Protein AF-A0A382NPM1-F1 (afdb_monomer_lite)

InterPro domains:
  IPR038165 FlgT, C-terminal domain superfamily [G3DSA:2.40.10.410] (14-95)

Radius of gyration: 12.5 Å; chains: 1; bounding box: 35×26×30 Å

Sequence (98 aa):
QLVRPQGIRVSSGTPQILSVFGDEVFINVGSENGVHKGYRFAVYPSREHAEGLDPDHRIAVVEVEDIIGARVSRVTALSSDGNIGIGDRLELIGIEPE

Secondary structure (DSSP, 8-state):
-PBPP-----SSS--BEEEEETTEEEES--GGGT--TTEEEEEE--TTT-TTS-TTS--EEEEEEEEEETTEEEEEEEEESS---TT-EEEEEEE---

Foldseek 3Di:
DFDADPFQDPVDDFWWFADDDPQKTKIQGAVLRVDDFQWKKFWFAAPVRCPPNDRPDGFFMWTFHAGPDNGMTIIGTPDGNDDGDGGTGIDTPGGDDD

Organism: NCBI:txid408172

pLDDT: mean 83.97, std 15.65, range [43.69, 97.31]

Structure (mmCIF, N/CA/C/O backbone):
data_AF-A0A382NPM1-F1
#
_entry.id   AF-A0A382NPM1-F1
#
loop_
_atom_site.group_PDB
_atom_site.id
_atom_site.type_symbol
_atom_site.label_atom_id
_atom_site.label_alt_id
_atom_site.label_comp_id
_atom_site.label_asym_id
_atom_site.label_entity_id
_atom_site.label_seq_id
_atom_site.pdbx_PDB_ins_code
_atom_site.Cartn_x
_atom_site.Cartn_y
_atom_site.Cartn_z
_atom_site.occupancy
_atom_site.B_iso_or_equiv
_atom_site.auth_seq_id
_atom_site.auth_comp_id
_atom_site.auth_asym_id
_atom_site.auth_atom_id
_atom_site.pdbx_PDB_model_num
ATOM 1 N N . GLN A 1 1 ? -19.251 -4.631 -7.349 1.00 49.12 1 GLN A N 1
ATOM 2 C CA . GLN A 1 1 ? -19.071 -3.231 -7.797 1.00 49.12 1 GLN A CA 1
ATOM 3 C C . GLN A 1 1 ? -18.089 -2.586 -6.832 1.00 49.12 1 GLN A C 1
ATOM 5 O O . GLN A 1 1 ? -18.454 -2.452 -5.677 1.00 49.12 1 GLN A O 1
ATOM 10 N N . LEU A 1 2 ? -16.848 -2.283 -7.240 1.00 43.69 2 LEU A N 1
ATOM 11 C CA . LEU A 1 2 ? -15.879 -1.628 -6.345 1.00 43.69 2 LEU A CA 1
ATOM 12 C C . LEU A 1 2 ? -16.400 -0.241 -5.955 1.00 43.69 2 LEU A C 1
ATOM 14 O O . LEU A 1 2 ? -16.749 0.560 -6.828 1.00 43.69 2 LEU A O 1
ATOM 18 N N . VAL A 1 3 ? -16.437 0.048 -4.657 1.00 52.31 3 VAL A N 1
ATOM 19 C CA . VAL A 1 3 ? -16.700 1.404 -4.170 1.00 52.31 3 VAL A CA 1
ATOM 20 C C . VAL A 1 3 ? -15.384 2.169 -4.256 1.00 52.31 3 VAL A C 1
ATOM 22 O O . VAL A 1 3 ? -14.341 1.670 -3.834 1.00 52.31 3 VAL A O 1
ATOM 25 N N . ARG A 1 4 ? -15.412 3.370 -4.843 1.00 52.06 4 ARG A N 1
ATOM 26 C CA . ARG A 1 4 ? -14.241 4.251 -4.896 1.00 52.06 4 ARG A CA 1
ATOM 27 C C . ARG A 1 4 ? -14.157 5.056 -3.594 1.00 52.06 4 ARG A C 1
ATOM 29 O O . ARG A 1 4 ? -15.076 5.832 -3.329 1.00 52.06 4 ARG A O 1
ATOM 36 N N . PRO A 1 5 ? -13.082 4.913 -2.804 1.00 51.41 5 PRO A N 1
ATOM 37 C CA . PRO A 1 5 ? -12.817 5.758 -1.656 1.00 51.41 5 PRO A CA 1
ATOM 38 C C . PRO A 1 5 ? -12.783 7.228 -2.051 1.00 51.41 5 PRO A C 1
ATOM 40 O O . PRO A 1 5 ? -12.220 7.596 -3.086 1.00 51.41 5 PRO A O 1
ATOM 43 N N . GLN A 1 6 ? -13.337 8.085 -1.202 1.00 50.00 6 GLN A N 1
ATOM 44 C CA . GLN A 1 6 ? -13.203 9.521 -1.387 1.00 50.00 6 GLN A CA 1
ATOM 45 C C . GLN A 1 6 ? -11.889 10.010 -0.773 1.00 50.00 6 GLN A C 1
ATOM 47 O O . GLN A 1 6 ? -11.794 10.212 0.430 1.00 50.00 6 GLN A O 1
ATOM 52 N N . GLY A 1 7 ? -10.893 10.207 -1.641 1.00 50.94 7 GLY A N 1
ATOM 53 C CA . GLY A 1 7 ? -9.786 11.150 -1.464 1.00 50.94 7 GLY A CA 1
ATOM 54 C C . GLY A 1 7 ? -8.891 10.927 -0.249 1.00 50.94 7 GLY A C 1
ATOM 55 O O . GLY A 1 7 ? -9.021 11.633 0.750 1.00 50.94 7 GLY A O 1
ATOM 56 N N . ILE A 1 8 ? -7.900 10.045 -0.392 1.00 51.53 8 ILE A N 1
ATOM 57 C CA . ILE A 1 8 ? -6.781 9.998 0.549 1.00 51.53 8 ILE A CA 1
ATOM 58 C C . ILE A 1 8 ? -6.007 11.319 0.463 1.00 51.53 8 ILE A C 1
ATOM 60 O O . ILE A 1 8 ? -5.477 11.667 -0.593 1.00 51.53 8 ILE A O 1
ATOM 64 N N . ARG A 1 9 ? -5.946 12.081 1.560 1.00 53.56 9 ARG A N 1
ATOM 65 C CA . ARG A 1 9 ? -5.190 13.343 1.621 1.00 53.56 9 ARG A CA 1
ATOM 66 C C . ARG A 1 9 ? -3.779 13.066 2.117 1.00 53.56 9 ARG A C 1
ATOM 68 O O . ARG A 1 9 ? -3.535 12.991 3.318 1.00 53.56 9 ARG A O 1
ATOM 75 N N . VAL A 1 10 ? -2.836 12.912 1.196 1.00 53.44 10 VAL A N 1
ATOM 76 C CA . VAL A 1 10 ? -1.423 12.733 1.549 1.00 53.44 10 VAL A CA 1
ATOM 77 C C . VAL A 1 10 ? -0.859 14.097 1.928 1.00 53.44 10 VAL A C 1
ATOM 79 O O . VAL A 1 10 ? -0.609 14.941 1.074 1.00 53.44 10 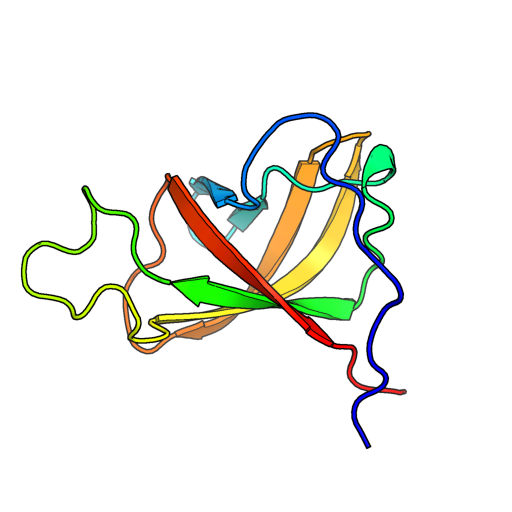VAL A O 1
ATOM 82 N N . SER A 1 11 ? -0.742 14.360 3.228 1.00 47.56 11 SER A N 1
ATOM 83 C CA . SER A 1 11 ? -0.374 15.677 3.760 1.00 47.56 11 SER A CA 1
ATOM 84 C C . SER A 1 11 ? 1.069 16.090 3.438 1.00 47.56 11 SER A C 1
ATOM 86 O O . SER A 1 11 ? 1.394 17.268 3.568 1.00 47.56 11 SER A O 1
ATOM 88 N N . SER A 1 12 ? 1.917 15.175 2.951 1.00 50.16 12 SER A N 1
ATOM 89 C CA . SER A 1 12 ? 3.230 15.498 2.379 1.00 50.16 12 SER A CA 1
ATOM 90 C C . SER A 1 12 ? 3.858 14.276 1.688 1.00 50.16 12 SER A C 1
ATOM 92 O O . SER A 1 12 ? 4.582 13.518 2.330 1.00 50.16 12 SER A O 1
ATOM 94 N N . GLY A 1 13 ? 3.592 14.065 0.396 1.00 66.19 13 GLY A N 1
ATOM 95 C CA . GLY A 1 13 ? 4.323 13.085 -0.426 1.00 66.19 13 GLY A CA 1
ATOM 96 C C . GLY A 1 13 ? 3.450 12.236 -1.350 1.00 66.19 13 GLY A C 1
ATOM 97 O O . GLY A 1 13 ? 2.226 12.272 -1.279 1.00 66.19 13 GLY A O 1
ATOM 98 N N . THR A 1 14 ? 4.088 11.474 -2.235 1.00 85.81 14 THR A N 1
ATOM 99 C CA . THR A 1 14 ? 3.426 10.430 -3.030 1.00 85.81 14 THR A CA 1
ATOM 100 C C . THR A 1 14 ? 3.233 9.187 -2.145 1.00 85.81 14 THR A C 1
ATOM 102 O O . THR A 1 14 ? 4.169 8.832 -1.423 1.00 85.81 14 THR A O 1
ATOM 105 N N . PRO A 1 15 ? 2.066 8.514 -2.168 1.00 93.25 15 PRO A N 1
ATOM 106 C CA . PRO A 1 15 ? 1.877 7.216 -1.521 1.00 93.25 15 PRO A CA 1
ATOM 107 C C . PRO A 1 15 ? 2.908 6.196 -2.001 1.00 93.25 15 PRO A C 1
ATOM 109 O O . PRO A 1 15 ? 3.068 6.004 -3.208 1.00 93.25 15 PRO A O 1
ATOM 112 N N . GLN A 1 16 ? 3.619 5.564 -1.073 1.00 95.88 16 GLN A N 1
ATOM 113 C CA . GLN A 1 16 ? 4.735 4.672 -1.364 1.00 95.88 16 GLN A CA 1
ATOM 114 C C . GLN A 1 16 ? 4.883 3.554 -0.332 1.00 95.88 16 GLN A C 1
ATOM 116 O O . GLN A 1 16 ? 4.478 3.690 0.828 1.00 95.88 16 GLN A O 1
ATOM 121 N N . ILE A 1 17 ? 5.538 2.473 -0.754 1.00 96.25 17 ILE A N 1
ATOM 122 C CA . ILE A 1 17 ? 6.097 1.461 0.140 1.00 96.25 17 ILE A CA 1
ATOM 123 C C . ILE A 1 17 ? 7.204 2.098 0.982 1.00 96.25 17 ILE A C 1
ATOM 125 O O . ILE A 1 17 ? 8.168 2.655 0.455 1.00 96.25 17 ILE A O 1
ATOM 129 N N . LEU A 1 18 ? 7.062 2.004 2.299 1.00 95.12 18 LEU A N 1
ATOM 130 C CA . LEU A 1 18 ? 8.011 2.528 3.275 1.00 95.12 18 LEU A CA 1
ATOM 131 C C . LEU A 1 18 ? 9.069 1.484 3.650 1.00 95.12 18 LEU A C 1
ATOM 133 O O . LEU A 1 18 ? 10.248 1.811 3.751 1.00 95.12 18 LEU A O 1
ATOM 137 N N . SER A 1 19 ? 8.652 0.234 3.859 1.00 94.12 19 SER A N 1
ATOM 138 C CA . SER A 1 19 ? 9.537 -0.872 4.233 1.00 94.12 19 SER A CA 1
ATOM 139 C C . SER A 1 19 ? 8.903 -2.228 3.930 1.00 94.12 19 SER A C 1
ATOM 141 O O . SER A 1 19 ? 7.678 -2.359 3.955 1.00 94.12 19 SER A O 1
ATOM 143 N N . VAL A 1 20 ? 9.751 -3.235 3.712 1.00 93.56 20 VAL A N 1
ATOM 144 C CA . VAL A 1 20 ? 9.370 -4.641 3.515 1.00 93.56 20 VAL A CA 1
ATOM 145 C C . VAL A 1 20 ? 10.206 -5.500 4.468 1.00 93.56 20 VAL A C 1
ATOM 147 O O . VAL A 1 20 ? 11.434 -5.412 4.451 1.00 93.56 20 VAL A O 1
ATOM 150 N N . PHE A 1 21 ? 9.555 -6.302 5.313 1.00 86.56 21 PHE A N 1
ATOM 151 C CA . PHE A 1 21 ? 10.185 -7.190 6.295 1.00 86.56 21 PHE A CA 1
ATOM 152 C C . PHE A 1 21 ? 9.586 -8.597 6.200 1.00 86.56 21 PHE A C 1
ATOM 154 O O . PHE A 1 21 ? 8.567 -8.894 6.821 1.00 86.56 21 PHE A O 1
ATOM 161 N N . GLY A 1 22 ? 10.224 -9.475 5.421 1.00 85.19 22 GLY A N 1
ATOM 162 C CA . GLY A 1 22 ? 9.622 -10.764 5.072 1.00 85.19 22 GLY A CA 1
ATOM 163 C C . GLY A 1 22 ? 8.321 -10.527 4.307 1.00 85.19 22 GLY A C 1
ATOM 164 O O . GLY A 1 22 ? 8.342 -9.843 3.286 1.00 85.19 22 GLY A O 1
ATOM 165 N N . ASP A 1 2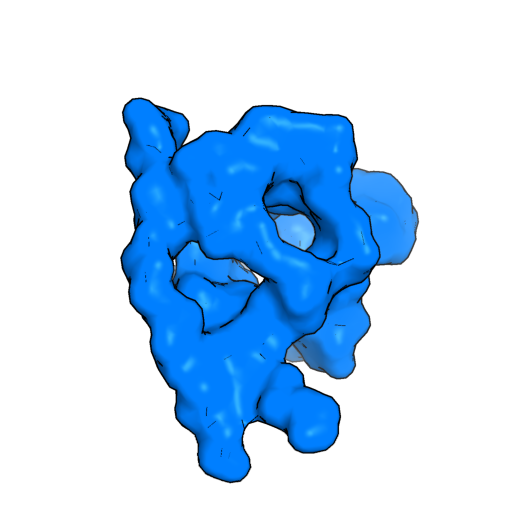3 ? 7.210 -11.019 4.848 1.00 82.88 23 ASP A N 1
ATOM 166 C CA . ASP A 1 23 ? 5.874 -10.839 4.266 1.00 82.88 23 ASP A CA 1
ATOM 167 C C . ASP A 1 23 ? 5.170 -9.557 4.758 1.00 82.88 23 ASP A C 1
ATOM 169 O O . ASP A 1 23 ? 4.105 -9.197 4.257 1.00 82.88 23 ASP A O 1
ATOM 173 N N . GLU A 1 24 ? 5.744 -8.846 5.737 1.00 88.75 24 GLU A N 1
ATOM 174 C CA . GLU A 1 24 ? 5.159 -7.609 6.256 1.00 88.75 24 GLU A CA 1
ATOM 175 C C . GLU A 1 24 ? 5.544 -6.409 5.385 1.00 88.75 24 GLU A C 1
ATOM 177 O O . GLU A 1 24 ? 6.722 -6.062 5.249 1.00 88.75 24 GLU A O 1
ATOM 182 N N . VAL A 1 25 ? 4.540 -5.716 4.846 1.00 96.38 25 VAL A N 1
ATOM 183 C CA . VAL A 1 25 ? 4.726 -4.520 4.020 1.00 96.38 25 VAL A CA 1
ATOM 184 C C . VAL A 1 25 ? 4.102 -3.316 4.714 1.00 96.38 25 VAL A C 1
ATOM 186 O O . VAL A 1 25 ? 2.977 -3.368 5.213 1.00 96.38 25 VAL A O 1
ATOM 189 N N . PHE A 1 26 ? 4.829 -2.203 4.739 1.00 96.94 26 PHE A N 1
ATOM 190 C CA . PHE A 1 26 ? 4.372 -0.959 5.351 1.00 96.94 26 PHE A CA 1
ATOM 191 C C . PHE A 1 26 ? 4.336 0.153 4.316 1.00 96.94 26 PHE A C 1
ATOM 193 O O . PHE A 1 26 ? 5.242 0.273 3.491 1.00 96.94 26 PHE A O 1
ATOM 200 N N . ILE A 1 27 ? 3.306 0.992 4.383 1.00 96.75 27 ILE A N 1
ATOM 201 C CA . ILE A 1 27 ? 3.095 2.110 3.460 1.00 96.75 27 ILE A CA 1
ATOM 202 C C . ILE A 1 27 ? 3.099 3.436 4.211 1.00 96.75 27 ILE A C 1
ATOM 204 O O . ILE A 1 27 ? 2.676 3.496 5.365 1.00 96.75 27 ILE A O 1
ATOM 208 N N . ASN A 1 28 ? 3.523 4.515 3.553 1.00 95.12 28 ASN A N 1
ATOM 209 C CA . ASN A 1 28 ? 3.570 5.868 4.130 1.00 95.12 28 ASN A CA 1
ATOM 210 C C . ASN A 1 28 ? 2.196 6.581 4.162 1.00 95.12 28 ASN A C 1
ATOM 212 O O . ASN A 1 28 ? 2.112 7.809 4.083 1.00 95.12 28 ASN A O 1
ATOM 216 N N . VAL A 1 29 ? 1.117 5.802 4.259 1.00 93.50 29 VAL A N 1
ATOM 217 C CA . VAL A 1 29 ? -0.268 6.272 4.293 1.00 93.50 29 VAL A CA 1
ATOM 218 C C . VAL A 1 29 ? -0.928 5.729 5.557 1.00 93.50 29 VAL A C 1
ATOM 220 O O . VAL A 1 29 ? -0.866 4.532 5.819 1.00 93.50 29 VAL A O 1
ATOM 223 N N . GLY A 1 30 ? -1.554 6.593 6.352 1.00 92.56 30 GLY A N 1
ATOM 224 C CA . GLY A 1 30 ? -2.199 6.251 7.621 1.00 92.56 30 GLY A CA 1
ATOM 225 C C . GLY A 1 30 ? -3.488 7.030 7.871 1.00 92.56 30 GLY A C 1
ATOM 226 O O . GLY A 1 30 ? -4.121 7.534 6.938 1.00 92.56 30 GLY A O 1
ATOM 227 N N . SER A 1 31 ? -3.898 7.123 9.137 1.00 91.00 31 SER A N 1
ATOM 228 C CA . SER A 1 31 ? -5.190 7.709 9.519 1.00 91.00 31 SER A CA 1
ATOM 229 C C . SER A 1 31 ? -5.354 9.182 9.123 1.00 91.00 31 SER A C 1
ATOM 231 O O . SER A 1 31 ? -6.444 9.569 8.707 1.00 91.00 31 SER A O 1
ATOM 233 N N . GLU A 1 32 ? -4.289 9.998 9.148 1.00 89.94 32 GLU A N 1
ATOM 234 C CA . GLU A 1 32 ? -4.336 11.394 8.664 1.00 89.94 32 GLU A CA 1
ATOM 235 C C . GLU A 1 32 ? -4.641 11.472 7.171 1.00 89.94 32 GLU A C 1
ATOM 237 O O . GLU A 1 32 ? -5.127 12.489 6.675 1.00 89.94 32 GLU A O 1
ATOM 242 N N . ASN A 1 33 ? -4.350 10.395 6.448 1.00 88.75 33 ASN A N 1
ATOM 243 C CA . ASN A 1 33 ? -4.589 10.315 5.028 1.00 88.75 33 ASN A CA 1
ATOM 244 C C . ASN A 1 33 ? -5.977 9.759 4.703 1.00 88.75 33 ASN A C 1
ATOM 246 O O . ASN A 1 33 ? -6.329 9.753 3.535 1.00 88.75 33 ASN A O 1
ATOM 250 N N . GLY A 1 34 ? -6.786 9.341 5.684 1.00 87.88 34 GLY A N 1
ATOM 251 C CA . GLY A 1 34 ? -8.135 8.809 5.442 1.00 87.88 34 GLY A CA 1
ATOM 252 C C . GLY A 1 34 ? -8.148 7.404 4.831 1.00 87.88 34 GLY A C 1
ATOM 25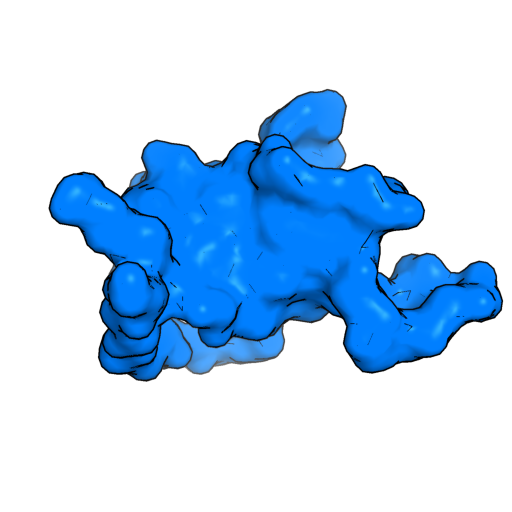3 O O . GLY A 1 34 ? -9.082 7.045 4.116 1.00 87.88 34 GLY A O 1
ATOM 254 N N . VAL A 1 35 ? -7.091 6.621 5.062 1.00 89.38 35 VAL A N 1
ATOM 255 C CA . VAL A 1 35 ? -7.064 5.201 4.699 1.00 89.38 35 VAL A CA 1
ATOM 256 C C . VAL A 1 35 ? -7.912 4.393 5.686 1.00 89.38 35 VAL A C 1
ATOM 258 O O . VAL A 1 35 ? -7.962 4.719 6.871 1.00 89.38 35 VAL A O 1
ATOM 261 N N . HIS A 1 36 ? -8.572 3.341 5.208 1.00 91.06 36 HIS A N 1
ATOM 262 C CA . HIS A 1 36 ? -9.322 2.400 6.043 1.00 91.06 36 HIS A CA 1
ATOM 263 C C . HIS A 1 36 ? -8.834 0.971 5.795 1.00 91.06 36 HIS A C 1
ATOM 265 O O . HIS A 1 36 ? -8.266 0.681 4.740 1.00 91.06 36 HIS A O 1
ATOM 271 N N . LYS A 1 37 ? -9.074 0.068 6.752 1.00 93.31 37 LYS A N 1
ATOM 272 C CA . LYS A 1 37 ? -8.858 -1.370 6.536 1.00 93.31 37 LYS A CA 1
ATOM 273 C C . LYS A 1 37 ? -9.668 -1.850 5.328 1.00 93.31 37 LYS A C 1
ATOM 275 O O . LYS A 1 37 ? -10.756 -1.333 5.075 1.00 93.31 37 LYS A O 1
ATOM 280 N N . GLY A 1 38 ? -9.108 -2.781 4.562 1.00 92.12 38 GLY A N 1
ATOM 281 C CA . GLY A 1 38 ? -9.679 -3.267 3.303 1.00 92.12 38 GLY A CA 1
ATOM 282 C C . GLY A 1 38 ? -9.439 -2.352 2.094 1.00 92.12 38 GLY A C 1
ATOM 283 O O . GLY A 1 38 ? -9.769 -2.724 0.969 1.00 92.12 38 GLY A O 1
ATOM 284 N N . TYR A 1 39 ? -8.856 -1.157 2.273 1.00 93.44 39 TYR A N 1
ATOM 285 C CA . TYR A 1 39 ? -8.460 -0.323 1.133 1.00 93.44 39 TYR A CA 1
ATOM 286 C C . TYR A 1 39 ? -7.354 -1.017 0.349 1.00 93.44 39 TYR A C 1
ATOM 288 O O . TYR A 1 39 ? -6.385 -1.505 0.928 1.00 93.44 39 TYR A O 1
ATOM 296 N N . ARG A 1 40 ? -7.480 -1.011 -0.978 1.00 94.19 40 ARG A N 1
ATOM 297 C CA . ARG A 1 40 ? -6.523 -1.638 -1.886 1.00 94.19 40 ARG A CA 1
ATOM 298 C C . ARG A 1 40 ? -5.739 -0.613 -2.675 1.00 94.19 40 ARG A C 1
ATOM 300 O O . ARG A 1 40 ? -6.306 0.342 -3.215 1.00 94.19 40 ARG A O 1
ATOM 307 N N . PHE A 1 41 ? -4.448 -0.875 -2.809 1.00 95.00 41 PHE A N 1
ATOM 308 C CA . PHE A 1 41 ? -3.537 -0.088 -3.620 1.00 95.00 41 PHE A CA 1
ATOM 309 C C . PHE A 1 41 ? -2.924 -0.948 -4.719 1.00 95.00 41 PHE A C 1
ATOM 311 O O . PHE A 1 41 ? -2.467 -2.062 -4.466 1.00 95.00 41 PHE A O 1
ATOM 318 N N . ALA A 1 42 ? -2.890 -0.412 -5.935 1.00 95.00 42 ALA A N 1
ATOM 319 C CA . ALA A 1 42 ? -1.980 -0.894 -6.961 1.00 95.00 42 ALA A CA 1
ATOM 320 C C . ALA A 1 42 ? -0.564 -0.415 -6.629 1.00 95.00 42 ALA A C 1
ATOM 322 O O . ALA A 1 42 ? -0.378 0.742 -6.248 1.00 95.00 42 ALA A O 1
ATOM 323 N N . VAL A 1 43 ? 0.412 -1.307 -6.781 1.00 95.38 43 VAL A N 1
ATOM 324 C CA . VAL A 1 43 ? 1.834 -1.017 -6.592 1.00 95.38 43 VAL A CA 1
ATOM 325 C C . VAL A 1 43 ? 2.503 -0.911 -7.958 1.00 95.38 43 VAL A C 1
ATOM 327 O O . VAL A 1 43 ? 2.333 -1.796 -8.800 1.00 95.38 43 VAL A O 1
ATOM 330 N N . TYR A 1 44 ? 3.275 0.153 -8.160 1.00 94.62 44 TYR A N 1
ATOM 331 C CA . TYR A 1 44 ? 4.067 0.402 -9.364 1.00 94.62 44 TYR A CA 1
ATOM 332 C C . TYR A 1 44 ? 5.537 0.588 -8.988 1.00 94.62 44 TYR A C 1
ATOM 334 O O . TYR A 1 44 ? 5.817 1.232 -7.970 1.00 94.62 44 TYR A O 1
ATOM 342 N N . PRO A 1 45 ? 6.484 0.093 -9.798 1.00 94.06 45 PRO A N 1
ATOM 343 C CA . PRO A 1 45 ? 7.893 0.120 -9.441 1.00 94.06 45 PRO A CA 1
ATOM 344 C C . PRO A 1 45 ? 8.396 1.561 -9.327 1.00 94.06 45 PRO A C 1
ATOM 346 O O . PRO A 1 45 ? 8.043 2.438 -10.126 1.00 94.06 45 PRO A O 1
ATOM 349 N N . SER A 1 46 ? 9.220 1.830 -8.318 1.00 91.81 46 SER A N 1
ATOM 350 C CA . SER A 1 46 ? 9.942 3.094 -8.181 1.00 91.81 46 SER A CA 1
ATOM 351 C C . SER A 1 46 ? 10.921 3.285 -9.346 1.00 91.81 46 SER A C 1
ATOM 353 O O . SER A 1 46 ? 11.254 2.339 -10.051 1.00 91.81 46 SER A O 1
ATOM 355 N N . ARG A 1 47 ? 11.427 4.507 -9.561 1.00 84.94 47 ARG A N 1
ATOM 356 C CA . ARG A 1 47 ? 12.443 4.739 -10.608 1.00 84.94 47 ARG A CA 1
ATOM 357 C C . ARG A 1 47 ? 13.712 3.912 -10.399 1.00 84.94 47 ARG A C 1
ATOM 359 O O . ARG A 1 47 ? 14.336 3.528 -11.376 1.00 84.94 47 ARG A O 1
ATOM 366 N N . GLU A 1 48 ? 14.080 3.687 -9.144 1.00 83.75 48 GLU A N 1
ATOM 367 C CA . GLU A 1 48 ? 15.264 2.916 -8.758 1.00 83.75 48 GLU A CA 1
ATOM 368 C C . GLU A 1 48 ? 15.004 1.410 -8.880 1.00 83.75 48 GLU A C 1
ATOM 370 O O . GLU A 1 48 ? 15.903 0.660 -9.230 1.00 83.75 48 GLU A O 1
ATOM 375 N N . HIS A 1 49 ? 13.765 0.970 -8.646 1.00 83.31 49 HIS A N 1
ATOM 376 C CA . HIS A 1 49 ? 13.373 -0.435 -8.744 1.00 83.31 49 HIS A CA 1
ATOM 377 C C . HIS A 1 49 ? 13.011 -0.865 -10.173 1.00 83.31 49 HIS A C 1
ATOM 379 O O . HIS A 1 49 ? 13.083 -2.042 -10.514 1.00 83.31 49 HIS A O 1
ATOM 385 N N . ALA A 1 50 ? 12.645 0.082 -11.034 1.00 78.56 50 ALA A N 1
ATOM 386 C CA . ALA A 1 50 ? 12.205 -0.178 -12.397 1.00 78.56 50 ALA A CA 1
ATOM 387 C C . ALA A 1 50 ? 13.337 -0.579 -13.366 1.00 78.56 50 ALA A C 1
ATOM 389 O O . ALA A 1 50 ? 13.133 -0.422 -14.563 1.00 78.56 50 ALA A O 1
ATOM 390 N N . GLU A 1 51 ? 14.510 -1.062 -12.921 1.00 68.62 51 GLU A N 1
ATOM 391 C CA . GLU A 1 51 ? 15.646 -1.463 -13.781 1.00 68.62 51 GLU A CA 1
ATOM 392 C C . GLU A 1 51 ? 15.237 -2.502 -14.858 1.00 68.62 51 GLU A C 1
ATOM 394 O O . GLU A 1 51 ? 15.414 -3.707 -14.704 1.00 68.62 51 GLU A O 1
ATOM 399 N N . GLY A 1 52 ? 14.672 -2.029 -15.974 1.00 71.38 52 GLY A N 1
ATOM 400 C CA . GLY A 1 52 ? 14.117 -2.845 -17.059 1.00 71.38 52 GLY A CA 1
ATOM 401 C C . GLY A 1 52 ? 12.602 -3.101 -17.007 1.00 71.38 52 GLY A C 1
ATOM 402 O O . GLY A 1 52 ? 12.085 -3.741 -17.922 1.00 71.38 52 GLY A O 1
ATOM 403 N N . LEU A 1 53 ? 11.882 -2.597 -16.000 1.00 75.06 53 LEU A N 1
ATOM 404 C CA . LEU A 1 53 ? 10.418 -2.660 -15.925 1.00 75.06 53 LEU A CA 1
ATOM 405 C C . LEU A 1 53 ? 9.793 -1.375 -16.477 1.00 75.06 53 LEU A C 1
ATOM 407 O O . LEU A 1 53 ? 10.315 -0.277 -16.284 1.00 75.06 53 LEU A O 1
ATOM 411 N N . ASP A 1 54 ? 8.645 -1.504 -17.141 1.00 84.56 54 ASP A N 1
ATOM 412 C CA . ASP A 1 54 ? 7.820 -0.345 -17.482 1.00 84.56 54 ASP A CA 1
ATOM 413 C C . ASP A 1 54 ? 7.333 0.313 -16.170 1.00 84.56 54 ASP A C 1
ATOM 415 O O . ASP A 1 54 ? 6.718 -0.371 -15.346 1.00 84.56 54 ASP A O 1
ATOM 419 N N . PRO A 1 55 ? 7.614 1.610 -15.926 1.00 85.06 55 PRO A N 1
ATOM 420 C CA . PRO A 1 55 ? 7.219 2.290 -14.695 1.00 85.06 55 PRO A CA 1
ATOM 421 C C . PRO A 1 55 ? 5.705 2.316 -14.466 1.00 85.06 55 PRO A C 1
ATOM 423 O O . PRO A 1 55 ? 5.292 2.504 -13.320 1.00 85.06 55 PRO A O 1
ATOM 426 N N . ASP A 1 56 ? 4.899 2.134 -15.513 1.00 88.69 56 ASP A N 1
ATOM 427 C CA . ASP A 1 56 ? 3.438 2.088 -15.441 1.00 88.69 56 ASP A CA 1
ATOM 428 C C . ASP A 1 56 ? 2.901 0.647 -15.380 1.00 88.69 56 ASP A C 1
ATOM 430 O O . ASP A 1 56 ? 1.696 0.421 -15.236 1.00 88.69 56 ASP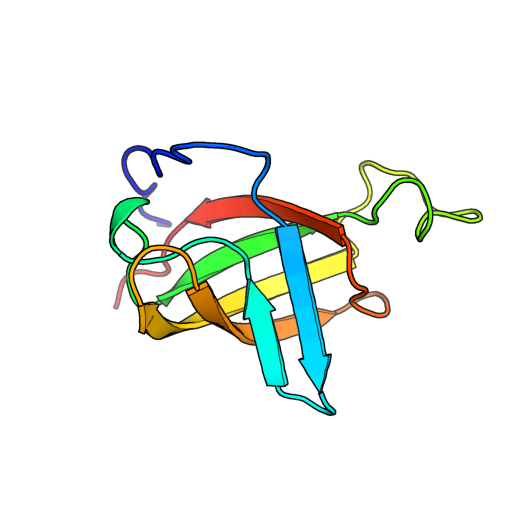 A O 1
ATOM 434 N N . HIS A 1 57 ? 3.786 -0.354 -15.419 1.00 89.06 57 HIS A N 1
ATOM 435 C CA . HIS A 1 57 ? 3.409 -1.736 -15.176 1.00 89.06 57 HIS A CA 1
ATOM 436 C C . HIS A 1 57 ? 3.133 -1.955 -13.688 1.00 89.06 57 HIS A C 1
ATOM 438 O O . HIS A 1 57 ? 4.007 -1.812 -12.831 1.00 89.06 57 HIS A O 1
ATOM 444 N N . ARG A 1 58 ? 1.890 -2.320 -13.375 1.00 92.44 58 ARG A N 1
ATOM 445 C CA . ARG A 1 58 ? 1.489 -2.695 -12.020 1.00 92.44 58 ARG A CA 1
ATOM 446 C C . ARG A 1 58 ? 2.165 -4.010 -11.633 1.00 92.44 58 ARG A C 1
ATOM 448 O O . ARG A 1 58 ? 1.899 -5.029 -12.256 1.00 92.44 58 ARG A O 1
ATOM 455 N N . ILE A 1 59 ? 2.952 -3.987 -10.562 1.00 93.44 59 ILE A N 1
ATOM 456 C CA . ILE A 1 59 ? 3.715 -5.146 -10.069 1.00 93.44 59 ILE A CA 1
ATOM 457 C C . ILE A 1 59 ? 3.001 -5.906 -8.948 1.00 93.44 59 ILE A C 1
ATOM 459 O O . ILE A 1 59 ? 3.278 -7.084 -8.735 1.00 93.44 59 ILE A O 1
ATOM 463 N N . ALA A 1 60 ? 2.077 -5.261 -8.230 1.00 94.19 60 ALA A N 1
ATOM 464 C CA . ALA A 1 60 ? 1.303 -5.913 -7.177 1.00 94.19 60 ALA A CA 1
ATOM 465 C C . ALA A 1 60 ? -0.019 -5.197 -6.866 1.00 94.19 60 ALA A C 1
ATOM 467 O O . ALA A 1 60 ? -0.259 -4.057 -7.279 1.00 94.19 60 ALA A O 1
ATOM 468 N N . VAL A 1 61 ? -0.864 -5.874 -6.087 1.00 94.44 61 VAL A N 1
ATOM 469 C CA . VAL A 1 61 ? -1.987 -5.284 -5.353 1.00 94.44 61 VAL A CA 1
ATOM 470 C C . VAL A 1 61 ? -1.810 -5.604 -3.878 1.00 94.44 61 VAL A C 1
ATOM 472 O O . VAL A 1 61 ? -1.609 -6.763 -3.516 1.00 94.44 61 VAL A O 1
ATOM 475 N N . VAL A 1 62 ? -1.916 -4.579 -3.037 1.00 95.31 62 VAL A N 1
ATOM 476 C CA . VAL A 1 62 ? -1.835 -4.707 -1.580 1.00 95.31 62 VAL A CA 1
ATOM 477 C C . VAL A 1 62 ? -3.115 -4.207 -0.921 1.00 95.31 62 VAL A C 1
ATOM 479 O O . VAL A 1 62 ? -3.743 -3.272 -1.418 1.00 95.31 62 VAL A O 1
ATOM 482 N N . GLU A 1 63 ? -3.497 -4.812 0.196 1.00 95.31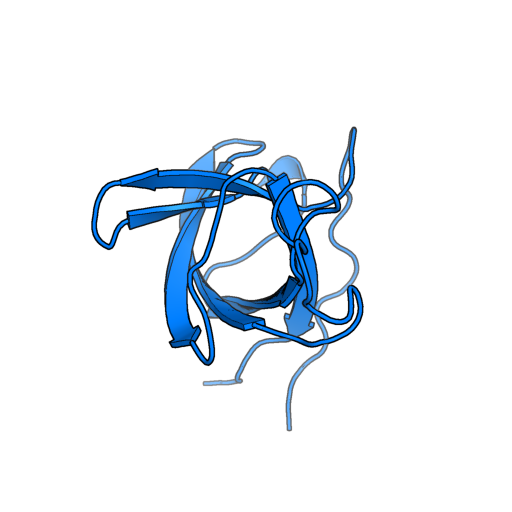 63 GLU A N 1
ATOM 483 C CA . GLU A 1 63 ? -4.675 -4.454 0.986 1.00 95.31 63 GLU A CA 1
ATOM 484 C C . GLU A 1 63 ? -4.281 -4.023 2.395 1.00 95.31 63 GLU A C 1
ATOM 486 O O . GLU A 1 63 ? -3.419 -4.634 3.020 1.00 95.31 63 GLU A O 1
ATOM 491 N N . VAL A 1 64 ? -4.915 -2.966 2.899 1.00 95.50 64 VAL A N 1
ATOM 492 C CA . VAL A 1 64 ? -4.684 -2.445 4.249 1.00 95.50 64 VAL A CA 1
ATOM 493 C C . VAL A 1 64 ? -5.272 -3.387 5.287 1.00 95.50 64 VAL A C 1
ATOM 495 O O . VAL A 1 64 ? -6.489 -3.483 5.438 1.00 95.50 64 VAL A O 1
ATOM 498 N N . GLU A 1 65 ? -4.391 -4.022 6.051 1.00 95.81 65 GLU A N 1
ATOM 499 C CA . GLU A 1 65 ? -4.739 -4.922 7.151 1.00 95.81 65 GLU A CA 1
ATOM 500 C C . GLU A 1 65 ? -4.854 -4.154 8.478 1.00 95.81 65 GLU A C 1
ATOM 502 O O . GLU A 1 65 ? -5.771 -4.373 9.281 1.00 95.81 65 GLU A O 1
ATOM 507 N N . ASP A 1 66 ? -3.939 -3.206 8.710 1.00 96.56 66 ASP A N 1
ATOM 508 C CA . ASP A 1 66 ? -3.921 -2.420 9.938 1.00 96.56 66 ASP A CA 1
ATOM 509 C C . ASP A 1 66 ? -3.412 -0.991 9.749 1.00 96.56 66 ASP A C 1
ATOM 511 O O . ASP A 1 66 ? -2.560 -0.717 8.906 1.00 96.56 66 ASP A O 1
ATOM 515 N N . ILE A 1 67 ? -3.928 -0.073 10.568 1.00 95.94 67 ILE A N 1
ATOM 516 C CA . ILE A 1 67 ? -3.550 1.344 10.552 1.00 95.94 67 ILE A CA 1
ATOM 517 C C . ILE A 1 67 ? -2.773 1.619 11.831 1.00 95.94 67 ILE A C 1
ATOM 519 O O . ILE A 1 67 ? -3.350 1.788 12.903 1.00 95.94 67 ILE A O 1
ATOM 523 N N . ILE A 1 68 ? -1.451 1.660 11.704 1.00 94.81 68 ILE A N 1
ATOM 524 C CA . ILE A 1 68 ? -0.530 1.735 12.843 1.00 94.81 68 ILE A CA 1
ATOM 525 C C . ILE A 1 68 ? -0.493 3.151 13.420 1.00 94.81 68 ILE A C 1
ATOM 527 O O . ILE A 1 68 ? -0.327 3.342 14.623 1.00 94.81 68 ILE A O 1
ATOM 531 N N . GLY A 1 69 ? -0.657 4.168 12.573 1.00 90.44 69 GLY A N 1
ATOM 532 C CA . GLY A 1 69 ? -0.688 5.544 13.038 1.00 90.44 69 GLY A CA 1
ATOM 533 C C . GLY A 1 69 ? -1.089 6.548 11.971 1.00 90.44 69 GLY A C 1
ATOM 534 O O . GLY A 1 69 ? -1.659 6.213 10.934 1.00 90.44 69 GLY A O 1
ATOM 535 N N . ALA A 1 70 ? -0.748 7.806 12.240 1.00 90.00 70 ALA A N 1
ATOM 536 C CA . ALA A 1 70 ? -1.099 8.956 11.416 1.00 90.00 70 ALA A CA 1
ATOM 537 C C . ALA A 1 70 ? -0.716 8.799 9.934 1.00 90.00 70 ALA A C 1
ATOM 539 O O . ALA A 1 70 ? -1.486 9.182 9.059 1.00 90.00 70 ALA A O 1
ATOM 540 N N . ARG A 1 71 ? 0.460 8.228 9.650 1.00 91.19 71 ARG A N 1
ATOM 541 C CA . ARG A 1 71 ? 1.058 8.170 8.300 1.00 91.19 71 ARG A CA 1
ATOM 542 C C . ARG A 1 71 ? 1.647 6.807 7.954 1.00 91.19 71 ARG A C 1
ATOM 544 O O . ARG A 1 71 ? 2.502 6.714 7.084 1.00 91.19 71 ARG A O 1
ATOM 551 N N . VAL A 1 72 ? 1.257 5.769 8.687 1.00 94.75 72 VAL A N 1
ATOM 552 C CA . VAL A 1 72 ? 1.771 4.416 8.480 1.00 94.75 72 VAL A CA 1
ATOM 553 C C . VAL A 1 72 ? 0.638 3.418 8.619 1.00 94.75 72 VAL A C 1
ATOM 555 O O . VAL A 1 72 ? -0.102 3.449 9.606 1.00 94.75 72 VAL A O 1
ATOM 558 N N . SER A 1 73 ? 0.554 2.514 7.650 1.00 96.94 73 SER A N 1
ATOM 559 C CA . SER A 1 73 ? -0.325 1.347 7.677 1.00 96.94 73 SER A CA 1
ATOM 560 C C . SER A 1 73 ? 0.455 0.103 7.285 1.00 96.94 73 SER A C 1
ATOM 562 O O . SER A 1 73 ? 1.418 0.181 6.517 1.00 96.94 73 SER A O 1
ATOM 564 N N . ARG A 1 74 ? 0.017 -1.038 7.808 1.00 97.31 74 ARG A N 1
ATOM 565 C CA . ARG A 1 74 ? 0.442 -2.362 7.370 1.00 97.31 74 ARG A CA 1
ATOM 566 C C . ARG A 1 74 ? -0.477 -2.832 6.254 1.00 97.31 74 ARG A C 1
ATOM 568 O O . ARG A 1 74 ? -1.700 -2.692 6.348 1.00 97.31 74 ARG A O 1
ATOM 575 N N . VAL A 1 75 ? 0.122 -3.400 5.218 1.00 96.44 75 VAL A N 1
ATOM 576 C CA . VAL A 1 75 ? -0.595 -3.993 4.097 1.00 96.44 75 VAL A CA 1
ATOM 577 C C . VAL A 1 75 ? -0.140 -5.426 3.861 1.00 96.44 75 VAL A C 1
ATOM 579 O O . VAL A 1 75 ? 1.005 -5.777 4.143 1.00 96.44 75 VAL A O 1
ATOM 582 N N . THR A 1 76 ? -1.038 -6.227 3.304 1.00 94.62 76 THR A N 1
ATOM 583 C CA . THR A 1 76 ? -0.751 -7.577 2.817 1.00 94.62 76 THR A CA 1
ATOM 584 C C . THR A 1 76 ? -0.837 -7.610 1.295 1.00 94.62 76 THR A C 1
ATOM 586 O O . THR A 1 76 ? -1.670 -6.918 0.705 1.00 94.62 76 THR A O 1
ATOM 589 N N . ALA A 1 77 ? 0.030 -8.376 0.637 1.00 93.12 77 ALA A N 1
ATOM 590 C CA . ALA A 1 77 ? -0.031 -8.558 -0.809 1.00 93.12 77 ALA A CA 1
ATOM 591 C C . ALA A 1 77 ? -1.142 -9.557 -1.170 1.00 93.12 77 ALA A C 1
ATOM 593 O O . ALA A 1 77 ? -1.133 -10.698 -0.719 1.00 93.12 77 ALA A O 1
ATOM 594 N N . LEU A 1 78 ? -2.088 -9.135 -2.010 1.00 90.31 78 LEU A N 1
ATOM 595 C CA . LEU A 1 78 ? -3.152 -10.001 -2.537 1.00 90.31 78 LEU A CA 1
ATOM 596 C C . LEU A 1 78 ? -2.734 -10.701 -3.833 1.00 90.31 78 LEU A C 1
ATOM 598 O O . LEU A 1 78 ? -3.188 -11.801 -4.138 1.00 90.31 78 LEU A O 1
ATOM 602 N N . SER A 1 79 ? -1.885 -10.039 -4.616 1.00 83.44 79 SER A N 1
ATOM 603 C CA . SER A 1 79 ? -1.311 -10.561 -5.853 1.00 83.44 79 SER A CA 1
ATOM 604 C C . SER A 1 79 ? 0.001 -9.845 -6.139 1.00 83.44 79 SER A C 1
ATOM 606 O O . SER A 1 79 ? 0.061 -8.622 -5.980 1.00 83.44 79 SER A O 1
ATOM 608 N N . SER A 1 80 ? 1.009 -10.568 -6.616 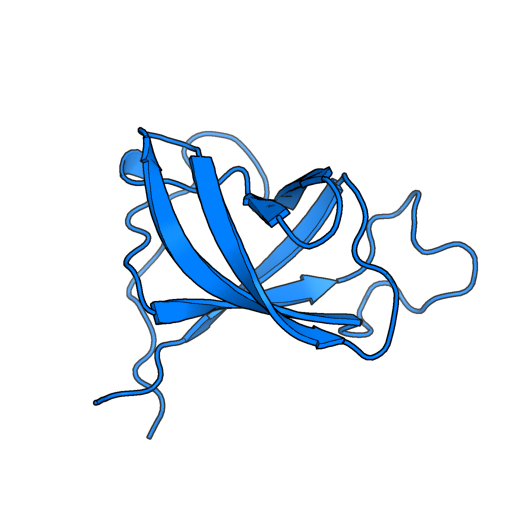1.00 77.88 80 SER A N 1
ATOM 609 C CA . SER A 1 80 ? 2.293 -9.999 -7.021 1.00 77.88 80 SER A CA 1
ATOM 610 C C . SER A 1 80 ? 2.781 -10.649 -8.314 1.00 77.88 80 SER A C 1
ATOM 612 O O . SER A 1 80 ? 2.992 -11.861 -8.349 1.00 77.88 80 SER A O 1
ATOM 614 N N . ASP A 1 81 ? 3.003 -9.834 -9.340 1.00 76.19 81 ASP A N 1
ATOM 615 C CA . ASP A 1 81 ? 3.664 -10.231 -10.590 1.00 76.19 81 ASP A CA 1
ATOM 616 C C . ASP A 1 81 ? 5.179 -9.926 -10.540 1.00 76.19 81 ASP A C 1
ATOM 618 O O . ASP A 1 81 ? 5.937 -10.330 -11.420 1.00 76.19 81 ASP A O 1
ATOM 622 N N . GLY A 1 82 ? 5.637 -9.242 -9.484 1.00 74.31 82 GLY A N 1
ATOM 623 C CA . GLY A 1 82 ? 7.039 -8.929 -9.214 1.00 74.31 82 GLY A CA 1
ATOM 624 C C . GLY A 1 82 ? 7.310 -8.699 -7.725 1.00 74.31 82 GLY A C 1
ATOM 625 O O . GLY A 1 82 ? 6.399 -8.747 -6.897 1.00 74.31 82 GLY A O 1
ATOM 626 N N . ASN A 1 83 ? 8.572 -8.447 -7.376 1.00 87.00 83 ASN A N 1
ATOM 627 C CA . ASN A 1 83 ? 8.938 -8.106 -6.001 1.00 87.00 83 ASN A CA 1
ATOM 628 C C . ASN A 1 83 ? 8.425 -6.706 -5.651 1.00 87.00 83 ASN A C 1
ATOM 630 O O . ASN A 1 83 ? 8.475 -5.809 -6.484 1.00 87.00 83 ASN A O 1
ATOM 634 N N . ILE A 1 84 ? 7.962 -6.519 -4.415 1.00 92.62 84 ILE A N 1
ATOM 635 C CA . ILE A 1 84 ? 7.633 -5.203 -3.858 1.00 92.62 84 ILE A CA 1
ATOM 636 C C . ILE A 1 84 ? 8.888 -4.654 -3.174 1.00 92.62 84 ILE A C 1
ATOM 638 O O . ILE A 1 84 ? 9.525 -5.354 -2.386 1.00 92.62 84 ILE A O 1
ATOM 642 N N . GLY A 1 85 ? 9.241 -3.407 -3.468 1.00 93.12 85 GLY A N 1
ATOM 643 C CA . GLY A 1 85 ? 10.431 -2.731 -2.963 1.00 93.12 85 GLY A CA 1
ATOM 644 C C . GLY A 1 85 ? 10.130 -1.384 -2.310 1.00 93.12 85 GLY A C 1
ATOM 645 O O . GLY A 1 85 ? 9.072 -0.783 -2.496 1.00 93.12 85 GLY A O 1
ATOM 646 N N . ILE A 1 86 ? 11.087 -0.892 -1.521 1.00 93.38 86 ILE A N 1
ATOM 647 C CA . ILE A 1 86 ? 11.006 0.430 -0.888 1.00 93.38 86 ILE A CA 1
ATOM 648 C C . ILE A 1 86 ? 10.918 1.517 -1.966 1.00 93.38 86 ILE A C 1
ATOM 650 O O . ILE A 1 86 ? 11.633 1.485 -2.965 1.00 93.38 86 ILE A O 1
ATOM 654 N N . GLY A 1 87 ? 10.040 2.497 -1.748 1.00 93.56 87 GLY A N 1
ATOM 655 C CA . GLY A 1 87 ? 9.839 3.623 -2.659 1.00 93.56 87 GLY A CA 1
ATOM 656 C C . GLY A 1 87 ? 8.908 3.333 -3.838 1.00 93.56 87 GLY A C 1
ATOM 657 O O . GLY A 1 87 ? 8.571 4.273 -4.571 1.00 93.56 87 GLY A O 1
ATOM 658 N N . ASP A 1 88 ? 8.462 2.083 -4.015 1.00 94.94 88 ASP A N 1
ATOM 659 C CA . ASP A 1 88 ? 7.442 1.737 -5.006 1.00 94.94 88 ASP A CA 1
ATOM 660 C C . ASP A 1 88 ? 6.172 2.545 -4.753 1.00 94.94 88 ASP A C 1
ATOM 662 O O . ASP A 1 88 ? 5.785 2.792 -3.609 1.00 94.94 88 ASP A O 1
ATOM 666 N N . ARG A 1 89 ? 5.555 3.020 -5.833 1.00 95.62 89 ARG A N 1
ATOM 667 C CA . ARG A 1 89 ? 4.437 3.965 -5.790 1.00 95.62 89 ARG A CA 1
ATOM 668 C C . ARG A 1 89 ? 3.128 3.231 -5.577 1.00 95.62 89 ARG A C 1
ATOM 670 O O . ARG A 1 89 ? 2.930 2.141 -6.106 1.00 95.62 89 ARG A O 1
ATOM 677 N N . LEU A 1 90 ? 2.215 3.880 -4.867 1.00 95.06 90 LEU A N 1
ATOM 678 C CA . LEU A 1 90 ? 0.887 3.360 -4.588 1.00 95.06 90 LEU A CA 1
ATOM 679 C C . LEU A 1 90 ? -0.178 4.223 -5.254 1.00 95.06 90 LEU A C 1
ATOM 681 O O . LEU A 1 90 ? -0.148 5.452 -5.177 1.00 95.06 90 LEU A O 1
ATOM 685 N N . GLU A 1 91 ? -1.166 3.566 -5.844 1.00 94.25 91 GLU A N 1
ATOM 686 C CA . GLU A 1 91 ? -2.379 4.203 -6.345 1.00 94.25 91 GLU A CA 1
ATOM 687 C C . GLU A 1 91 ? -3.595 3.521 -5.731 1.00 94.25 91 GLU A C 1
ATOM 689 O O . GLU A 1 91 ? -3.722 2.299 -5.765 1.00 94.25 91 GLU A O 1
ATOM 694 N N . LEU A 1 92 ? -4.494 4.307 -5.145 1.00 92.38 92 LEU A N 1
ATOM 695 C CA . LEU A 1 92 ? -5.702 3.784 -4.521 1.00 92.38 92 LEU A CA 1
ATOM 696 C C . LEU A 1 92 ? -6.675 3.286 -5.594 1.00 92.38 92 LEU A C 1
ATOM 698 O O . LEU A 1 92 ? -7.179 4.080 -6.386 1.00 92.38 92 LEU A O 1
ATOM 702 N N . ILE A 1 93 ? -6.982 1.989 -5.582 1.00 90.75 93 ILE A N 1
ATOM 703 C CA . ILE A 1 93 ? -7.840 1.361 -6.601 1.00 90.75 93 ILE A CA 1
ATOM 704 C C . ILE A 1 93 ? -9.239 1.004 -6.093 1.00 90.75 93 ILE A C 1
ATOM 706 O O . ILE A 1 93 ? -10.144 0.802 -6.903 1.00 90.75 93 ILE A O 1
ATOM 710 N N . GLY A 1 94 ? -9.457 0.987 -4.776 1.00 78.94 94 GLY A N 1
ATOM 711 C CA . GLY A 1 94 ? -10.797 0.908 -4.201 1.00 78.94 94 GLY A CA 1
ATOM 712 C C . GLY A 1 94 ? -10.897 0.123 -2.899 1.00 78.94 94 GLY A C 1
ATOM 713 O O . GLY A 1 94 ? -9.884 -0.192 -2.281 1.00 78.94 94 GLY A O 1
ATOM 714 N N . ILE A 1 95 ? -12.133 -0.205 -2.521 1.00 73.44 95 ILE A N 1
ATOM 715 C CA . ILE A 1 95 ? -12.469 -1.266 -1.559 1.00 73.44 95 ILE A CA 1
ATOM 716 C C . ILE A 1 95 ? -13.285 -2.347 -2.258 1.00 73.44 95 ILE A C 1
ATOM 718 O O . ILE A 1 95 ? -14.136 -2.034 -3.102 1.00 73.44 95 ILE A O 1
ATOM 722 N N . GLU A 1 96 ? -13.054 -3.609 -1.901 1.00 55.75 96 GLU A N 1
ATOM 723 C CA . GLU A 1 96 ? -14.061 -4.640 -2.145 1.00 55.75 96 GLU A CA 1
ATOM 724 C C . GLU A 1 96 ? -15.182 -4.439 -1.112 1.00 55.75 96 GLU A C 1
ATOM 726 O O . GLU A 1 96 ? -14.881 -4.310 0.074 1.00 55.75 96 GLU A O 1
ATOM 731 N N . PRO A 1 97 ? -16.451 -4.303 -1.529 1.00 49.28 97 PRO A N 1
ATOM 732 C CA . PRO A 1 97 ? -17.550 -4.301 -0.575 1.00 49.28 97 PRO A CA 1
ATOM 733 C C . PRO A 1 97 ? -17.685 -5.690 0.053 1.00 49.28 97 PRO A C 1
ATOM 735 O O . PRO A 1 97 ? -17.599 -6.682 -0.673 1.00 49.28 97 PRO A O 1
ATOM 738 N N . GLU A 1 98 ? -17.922 -5.726 1.367 1.00 48.03 98 GLU A N 1
ATOM 739 C CA . GLU A 1 98 ? -18.480 -6.902 2.053 1.00 48.03 98 GLU A CA 1
ATOM 740 C C . GLU A 1 98 ? -19.850 -7.293 1.474 1.00 48.03 98 GLU A C 1
ATOM 742 O O . GLU A 1 98 ? -20.637 -6.378 1.117 1.00 48.03 98 GLU A O 1
#